Protein AF-A0A2S3GQG1-F1 (afdb_monomer)

Foldseek 3Di:
DDPVLVVVLVVCVVVVLLVVLLVCLQDNDPVSVLVSLVVLLSLLVDPVSLCVCVVDPVSLVSNLVSLLNNLVVCLVPPDLSNLLSSLSNLLSNCVDVSSVVVCLPRPHCCLVPCSCVVSCVVPVPSVVSSVVSVVVSVPPPPPPPDPDDDDDDDDDDDDDDDDDDDDDD

Sequence (169 aa):
MQVDDTEAVKFLLKNEVIPLCLRIMGTGSELSKTVATFIIQKIMLDEVGLQHICATPECFFEAANVLANMVVALAEQPSTRLLKHVIHCYIRLMDDPRAYAGLRTHLPEALRNGTFDNCLRDDPAAKHVLQKLLDKLAGPTGGAPHPCPGPAAGRSHGGPAQAGPSHTP

InterPro domains:
  IPR007216 CCR4-NOT transcription complex subunit 9 [PF04078] (2-137)
  IPR007216 CCR4-NOT transcription complex subunit 9 [PTHR12262] (2-138)
  IPR011989 Armadillo-like helical [G3DSA:1.25.10.10] (1-139)

Mean predicted aligned error: 10.7 Å

Secondary structure (DSSP, 8-state):
--HHHHHHHHHHHHTTHHHHHHHHHHHS-HHHHHHHHHHHHHHHHSHHHHHHHTSSHHHHHHHHHHHHHHHHHHHHS--HHHHHHHHHHHHHHTTSHHHHHHHHHHS-GGGTSSTTTTTTTT-HHHHHHHHHHHHHHH-------------------------------

Organism: NCBI:txid206008

Nearest PDB structures (foldseek):
  4ct7-assembly1_B  TM=9.919E-01  e=2.042E-11  Homo sapiens
  4ct6-assembly1_B  TM=9.854E-01  e=1.852E-11  Homo sapiens
  6hom-assembly1_A  TM=9.855E-01  e=1.134E-10  Homo sapiens
  4cv5-assembly1_B  TM=9.730E-01  e=2.482E-08  Saccharomyces cerevisiae
  6w2r-assembly3_C  TM=4.621E-01  e=6.923E-01  synthetic construct

Radius of gyration: 29.29 Å; Cα contacts (8 Å, |Δi|>4): 130; chains: 1; bounding box: 90×69×72 Å

pLDDT: mean 85.48, std 17.19, range [40.69, 97.88]

Solvent-accessible surface area (backbone atoms only — not comparable to full-atom values): 10127 Å² total; per-residue (Å²): 131,64,71,65,59,53,51,51,39,54,51,40,60,76,67,54,44,59,68,55,28,54,50,31,42,61,73,48,56,73,68,51,20,39,54,27,43,51,51,52,40,57,31,42,74,35,70,69,40,35,50,58,45,57,63,44,71,66,53,32,50,54,54,51,49,35,53,43,53,46,52,56,49,35,73,78,56,76,44,54,72,47,48,46,48,52,51,52,40,52,50,53,44,50,72,40,72,69,48,31,61,52,44,70,78,64,58,57,62,59,83,71,74,58,72,49,51,77,63,32,63,91,36,64,66,53,43,49,52,49,50,54,43,51,48,66,64,72,41,83,71,75,77,71,74,77,83,76,86,78,78,95,84,84,91,79,90,87,80,92,81,84,88,84,89,84,87,84,134

Structure (mmCIF, N/CA/C/O backbone):
data_AF-A0A2S3GQG1-F1
#
_entry.id   AF-A0A2S3GQG1-F1
#
loop_
_atom_site.group_PDB
_atom_site.id
_atom_site.type_symbol
_atom_site.label_atom_id
_atom_site.label_alt_id
_atom_site.label_comp_id
_atom_site.label_asym_id
_atom_site.label_entity_id
_atom_site.label_seq_id
_atom_site.pdbx_PDB_ins_code
_atom_site.Cartn_x
_atom_site.Cartn_y
_atom_site.Cartn_z
_atom_site.occupancy
_atom_site.B_iso_or_equiv
_atom_site.auth_seq_id
_atom_site.auth_comp_id
_atom_site.auth_asym_id
_atom_site.auth_atom_id
_atom_site.pdbx_PDB_model_num
ATOM 1 N N . MET A 1 1 ? -10.729 -10.046 18.575 1.00 44.94 1 MET A N 1
ATOM 2 C CA . MET A 1 1 ? -9.331 -9.918 18.114 1.00 44.94 1 MET A CA 1
ATOM 3 C C . MET A 1 1 ? -8.786 -8.666 18.789 1.00 44.94 1 MET A C 1
ATOM 5 O O . MET A 1 1 ? -9.507 -7.683 18.813 1.00 44.94 1 MET A O 1
ATOM 9 N N . GLN A 1 2 ? -7.667 -8.820 19.500 1.00 51.91 2 GLN A N 1
ATOM 10 C CA . GLN A 1 2 ? -7.067 -7.973 20.554 1.00 51.91 2 GLN A CA 1
ATOM 11 C C . GLN A 1 2 ? -7.472 -6.486 20.599 1.00 51.91 2 GLN A C 1
ATOM 13 O O . GLN A 1 2 ? -7.080 -5.705 19.741 1.00 51.91 2 GLN A O 1
ATOM 18 N N . VAL A 1 3 ? -8.171 -6.086 21.669 1.00 60.56 3 VAL A N 1
ATOM 19 C CA . VAL A 1 3 ? -8.429 -4.668 22.003 1.00 60.56 3 VAL A CA 1
ATOM 20 C C . VAL A 1 3 ? -7.109 -3.893 22.153 1.00 60.56 3 VAL A C 1
ATOM 22 O O . VAL A 1 3 ? -7.039 -2.725 21.779 1.00 60.56 3 VAL A O 1
ATOM 25 N N . ASP A 1 4 ? -6.044 -4.562 22.607 1.00 72.31 4 ASP A N 1
ATOM 26 C CA . ASP A 1 4 ? -4.705 -3.979 22.758 1.00 72.31 4 ASP A CA 1
ATOM 27 C C . ASP A 1 4 ? -4.070 -3.548 21.424 1.00 72.31 4 ASP A C 1
ATOM 29 O O . ASP A 1 4 ? -3.408 -2.511 21.366 1.00 72.31 4 ASP A O 1
ATOM 33 N N . ASP A 1 5 ? -4.312 -4.288 20.334 1.00 82.00 5 ASP A N 1
ATOM 34 C CA . ASP A 1 5 ? -3.764 -3.960 19.010 1.00 82.00 5 ASP A CA 1
ATOM 35 C C . ASP A 1 5 ? -4.400 -2.672 18.467 1.00 82.00 5 ASP A C 1
ATOM 37 O O . ASP A 1 5 ? -3.707 -1.788 17.957 1.00 82.00 5 ASP A O 1
ATOM 41 N N . THR A 1 6 ? -5.717 -2.522 18.631 1.00 88.00 6 THR A N 1
ATOM 42 C CA . THR A 1 6 ? -6.439 -1.319 18.201 1.00 88.00 6 THR A CA 1
ATOM 43 C C . THR A 1 6 ? -6.064 -0.097 19.047 1.00 88.00 6 THR A C 1
ATOM 45 O O . THR A 1 6 ? -5.928 1.003 18.507 1.00 88.00 6 THR A O 1
ATOM 48 N N . GLU A 1 7 ? -5.844 -0.243 20.359 1.00 87.81 7 GLU A N 1
ATOM 49 C CA . GLU A 1 7 ? -5.359 0.866 21.197 1.00 87.81 7 GLU A CA 1
ATOM 50 C C . GLU A 1 7 ? -3.922 1.276 20.842 1.00 87.81 7 GLU A C 1
ATOM 52 O O . GLU A 1 7 ? -3.627 2.474 20.768 1.00 87.81 7 GLU A O 1
ATOM 57 N N . ALA A 1 8 ? -3.049 0.316 20.519 1.00 87.62 8 ALA A N 1
ATOM 58 C CA . ALA A 1 8 ? -1.723 0.611 19.982 1.00 87.62 8 ALA A CA 1
ATOM 59 C C . ALA A 1 8 ? -1.817 1.390 18.660 1.00 87.62 8 ALA A C 1
ATOM 61 O O . ALA A 1 8 ? -1.129 2.397 18.489 1.00 87.62 8 ALA A O 1
ATOM 62 N N . VAL A 1 9 ? -2.716 0.998 17.749 1.00 89.31 9 VAL A N 1
ATOM 63 C CA . VAL A 1 9 ? -2.960 1.744 16.505 1.00 89.31 9 VAL A CA 1
ATOM 64 C C . VAL A 1 9 ? -3.434 3.162 16.804 1.00 89.31 9 VAL A C 1
ATOM 66 O O . VAL A 1 9 ? -2.830 4.111 16.309 1.00 89.31 9 VAL A O 1
ATOM 69 N N . LYS A 1 10 ? -4.435 3.349 17.671 1.00 88.19 10 LYS A N 1
ATOM 70 C CA . LYS A 1 10 ? -4.905 4.689 18.072 1.00 88.19 10 LYS A CA 1
ATOM 71 C C . LYS A 1 10 ? -3.785 5.548 18.657 1.00 88.19 10 LYS A C 1
ATOM 73 O O . LYS A 1 10 ? -3.754 6.753 18.407 1.00 88.19 10 LYS A O 1
ATOM 78 N N . PHE A 1 11 ? -2.863 4.959 19.417 1.00 88.88 11 PHE A N 1
ATOM 79 C CA . PHE A 1 11 ? -1.682 5.663 19.907 1.00 88.88 11 PHE A CA 1
ATOM 80 C C . PHE A 1 11 ? -0.761 6.102 18.758 1.00 88.88 11 PHE A C 1
ATOM 82 O O . PHE A 1 11 ? -0.361 7.264 18.719 1.00 88.88 11 PHE A O 1
ATOM 89 N N . LEU A 1 12 ? -0.464 5.226 17.793 1.00 86.75 12 LEU A N 1
ATOM 90 C CA . LEU A 1 12 ? 0.350 5.577 16.619 1.00 86.75 12 LEU A CA 1
ATOM 91 C C . LEU A 1 12 ? -0.295 6.693 15.781 1.00 86.75 12 LEU A C 1
ATOM 93 O O . LEU A 1 12 ? 0.406 7.592 15.318 1.00 86.75 12 LEU A O 1
ATOM 97 N N . LEU A 1 13 ? -1.625 6.675 15.636 1.00 86.31 13 LEU A N 1
ATOM 98 C CA . LEU A 1 13 ? -2.377 7.728 14.944 1.00 86.31 13 LEU A CA 1
ATOM 99 C C . LEU A 1 13 ? -2.228 9.086 15.640 1.00 86.31 13 LEU A C 1
ATOM 101 O O . LEU A 1 13 ? -1.933 10.084 14.989 1.00 86.31 13 LEU A O 1
ATOM 105 N N . LYS A 1 14 ? -2.385 9.124 16.969 1.00 85.94 14 LYS A N 1
ATOM 106 C CA . LYS A 1 14 ? -2.268 10.359 17.766 1.00 85.94 14 LYS A CA 1
ATOM 107 C C . LYS A 1 14 ? -0.876 10.994 17.710 1.00 85.94 14 LYS A C 1
ATOM 109 O O . LYS A 1 14 ? -0.768 12.198 17.894 1.00 85.94 14 LYS A O 1
ATOM 114 N N . ASN A 1 15 ? 0.167 10.198 17.479 1.00 89.56 15 AS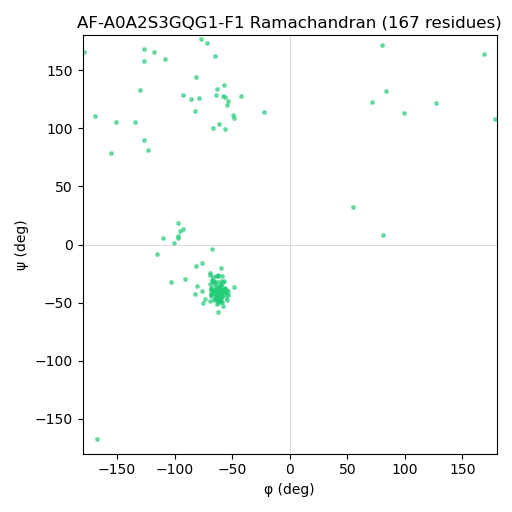N A N 1
ATOM 115 C CA . ASN A 1 15 ? 1.558 10.657 17.443 1.00 89.56 15 ASN A CA 1
ATOM 116 C C . ASN A 1 15 ? 2.073 10.934 16.017 1.00 89.56 15 ASN A C 1
ATOM 118 O O . ASN A 1 15 ? 3.282 10.943 15.804 1.00 89.56 15 ASN A O 1
ATOM 122 N N . GLU A 1 16 ? 1.182 11.108 15.032 1.00 89.94 16 GLU A N 1
ATOM 123 C CA . GLU A 1 16 ? 1.547 11.438 13.642 1.00 89.94 16 GLU A CA 1
ATOM 124 C C . GLU A 1 16 ? 2.550 10.448 13.010 1.00 89.94 16 GLU A C 1
ATOM 126 O O . GLU A 1 16 ? 3.364 10.793 12.148 1.00 89.94 16 GLU A O 1
ATOM 131 N N . VAL A 1 17 ? 2.481 9.170 13.406 1.00 92.62 17 VAL A N 1
ATOM 132 C CA . VAL A 1 17 ? 3.404 8.133 12.915 1.00 92.62 17 VAL A CA 1
ATOM 133 C C . VAL A 1 17 ? 3.183 7.844 11.428 1.00 92.62 17 VAL A C 1
ATOM 135 O O . VAL A 1 17 ? 4.142 7.529 10.721 1.00 92.62 17 VAL A O 1
ATOM 138 N N . ILE A 1 18 ? 1.945 7.974 10.932 1.00 92.88 18 ILE A N 1
ATOM 139 C CA . ILE A 1 18 ? 1.616 7.723 9.521 1.00 92.88 18 ILE A CA 1
ATOM 140 C C . ILE A 1 18 ? 2.361 8.692 8.589 1.00 92.88 18 ILE A C 1
ATOM 142 O O . ILE A 1 18 ? 3.126 8.191 7.762 1.00 92.88 18 ILE A O 1
ATOM 146 N N . PRO A 1 19 ? 2.222 10.032 8.712 1.00 93.38 19 PRO A N 1
ATOM 147 C CA . PRO A 1 19 ? 2.967 10.971 7.869 1.00 93.38 19 PRO A CA 1
ATOM 148 C C . PRO A 1 19 ? 4.483 10.740 7.893 1.00 93.38 19 PRO A C 1
ATOM 150 O O . PRO A 1 19 ? 5.149 10.791 6.856 1.00 93.38 19 PRO A O 1
ATOM 153 N N . LEU A 1 20 ? 5.043 10.429 9.069 1.00 95.44 20 LEU A N 1
ATOM 154 C CA . LEU A 1 20 ? 6.467 10.127 9.206 1.00 95.44 20 LEU A CA 1
ATOM 155 C C . LEU A 1 20 ? 6.856 8.862 8.428 1.00 95.44 20 LEU A C 1
ATOM 157 O O . LEU A 1 20 ? 7.843 8.866 7.689 1.00 95.44 20 LEU A O 1
ATOM 161 N N . CYS A 1 21 ? 6.082 7.786 8.567 1.00 96.88 21 CYS A N 1
ATOM 162 C CA . CYS A 1 21 ? 6.358 6.531 7.877 1.00 96.88 21 CYS A CA 1
ATOM 163 C C . CYS A 1 21 ? 6.184 6.665 6.363 1.00 96.88 21 CYS A C 1
ATOM 165 O O . CYS A 1 21 ? 7.045 6.188 5.630 1.00 96.88 21 CYS A O 1
ATOM 167 N N . LEU A 1 22 ? 5.145 7.359 5.883 1.00 96.00 22 LEU A N 1
ATOM 168 C CA . LEU A 1 22 ? 4.947 7.618 4.451 1.00 96.00 22 LEU A CA 1
ATOM 169 C C . LEU A 1 22 ? 6.120 8.406 3.851 1.00 96.00 22 LEU A C 1
ATOM 171 O O . LEU A 1 22 ? 6.615 8.062 2.776 1.00 96.00 22 LEU A O 1
ATOM 175 N N . ARG A 1 23 ? 6.658 9.391 4.582 1.00 96.81 23 ARG A N 1
ATOM 176 C CA . ARG A 1 23 ? 7.877 10.103 4.173 1.00 96.81 23 ARG A CA 1
ATOM 177 C C . ARG A 1 23 ? 9.083 9.165 4.064 1.00 96.81 23 ARG A C 1
ATOM 179 O O . ARG A 1 23 ? 9.772 9.179 3.046 1.00 96.81 23 ARG A O 1
ATOM 186 N N . ILE A 1 24 ? 9.324 8.332 5.081 1.00 97.25 24 ILE A N 1
ATOM 187 C CA . ILE A 1 24 ? 10.440 7.367 5.090 1.00 97.25 24 ILE A CA 1
ATOM 188 C C . ILE A 1 24 ? 10.284 6.334 3.966 1.00 97.25 24 ILE A C 1
ATOM 190 O O . ILE A 1 24 ? 11.268 5.982 3.318 1.00 97.25 24 ILE A O 1
ATOM 194 N N . MET A 1 25 ? 9.063 5.876 3.695 1.00 97.62 25 MET A N 1
ATOM 195 C CA . MET A 1 25 ? 8.753 4.965 2.590 1.00 97.62 25 MET A CA 1
ATOM 196 C C . MET A 1 25 ? 9.123 5.554 1.222 1.00 97.62 25 MET A C 1
ATOM 198 O O . MET A 1 25 ? 9.568 4.815 0.346 1.00 97.62 25 MET A O 1
ATOM 202 N N . GLY A 1 26 ? 9.004 6.873 1.045 1.00 94.25 26 GLY A N 1
ATOM 203 C CA . GLY A 1 26 ? 9.419 7.560 -0.179 1.00 94.25 26 GLY A CA 1
ATOM 204 C C . GLY A 1 26 ? 10.939 7.721 -0.303 1.00 94.25 26 GLY A C 1
ATOM 205 O O . GLY A 1 26 ? 11.523 7.355 -1.325 1.00 94.25 26 GLY A O 1
ATOM 206 N N . THR A 1 27 ? 11.602 8.231 0.740 1.00 94.56 27 THR A N 1
ATOM 207 C CA . THR A 1 27 ? 12.981 8.757 0.632 1.00 94.56 27 THR A CA 1
ATOM 208 C C . THR A 1 27 ? 14.044 7.997 1.425 1.00 94.56 27 THR A C 1
ATOM 210 O O . THR A 1 27 ? 15.231 8.269 1.267 1.00 94.56 27 THR A O 1
ATOM 213 N N . GLY A 1 28 ? 13.654 7.046 2.275 1.00 94.75 28 GLY A N 1
ATOM 214 C CA . GLY A 1 28 ? 14.573 6.309 3.141 1.00 94.75 28 GLY A CA 1
ATOM 215 C C . GLY A 1 28 ? 15.465 5.297 2.413 1.00 94.75 28 GLY A C 1
ATOM 216 O O . GLY A 1 28 ? 15.289 4.999 1.230 1.00 94.75 28 GLY A O 1
ATOM 217 N N . SER A 1 29 ? 16.405 4.707 3.155 1.00 94.31 29 SER A N 1
ATOM 218 C CA . SER A 1 29 ? 17.139 3.517 2.706 1.00 94.31 29 SER A CA 1
ATOM 219 C C . SER A 1 29 ? 16.199 2.315 2.566 1.00 94.31 29 SER A C 1
ATOM 221 O O . SER A 1 29 ? 15.118 2.301 3.155 1.00 94.31 29 SER A O 1
ATOM 223 N N . GLU A 1 30 ? 16.605 1.275 1.836 1.00 91.25 30 GLU A N 1
ATOM 224 C CA . GLU A 1 30 ? 15.783 0.066 1.659 1.00 91.25 30 GLU A CA 1
ATOM 225 C C . GLU A 1 30 ? 15.327 -0.542 2.997 1.00 91.25 30 GLU A C 1
ATOM 227 O O . GLU A 1 30 ? 14.152 -0.883 3.168 1.00 91.25 30 GLU A O 1
ATOM 232 N N . LEU A 1 31 ? 16.232 -0.624 3.978 1.00 93.62 31 LEU A N 1
ATOM 233 C CA . LEU A 1 31 ? 15.907 -1.152 5.301 1.00 93.62 31 LEU A CA 1
ATOM 234 C C . LEU A 1 31 ? 14.872 -0.271 6.013 1.00 93.62 31 LEU A C 1
ATOM 236 O O . LEU A 1 31 ? 13.869 -0.784 6.511 1.00 93.62 31 LEU A O 1
ATOM 240 N N . SER A 1 32 ? 15.067 1.051 6.010 1.00 96.75 32 SER A N 1
ATOM 241 C CA . SER A 1 32 ? 14.127 1.992 6.626 1.00 96.75 32 SER A CA 1
ATOM 242 C C . SER A 1 32 ? 12.766 1.975 5.932 1.00 96.75 32 SER A C 1
ATOM 244 O O . SER A 1 32 ? 11.740 1.979 6.608 1.00 96.75 32 SER A O 1
ATOM 246 N N . LYS A 1 33 ? 12.739 1.881 4.597 1.00 97.00 33 LYS A N 1
ATOM 247 C CA . LYS A 1 33 ? 11.511 1.708 3.809 1.00 97.00 33 LYS A CA 1
ATOM 248 C C . LYS A 1 33 ? 10.791 0.426 4.196 1.00 97.00 33 LYS A C 1
ATOM 250 O O . LYS A 1 33 ? 9.582 0.454 4.392 1.00 97.00 33 LYS A O 1
ATOM 255 N N . THR A 1 34 ? 11.517 -0.676 4.363 1.00 95.38 34 THR A N 1
ATOM 256 C CA . THR A 1 34 ? 10.937 -1.963 4.770 1.00 95.38 34 THR A CA 1
ATOM 257 C C . THR A 1 34 ? 10.276 -1.861 6.142 1.00 95.38 34 THR A C 1
ATOM 259 O O . THR A 1 34 ? 9.118 -2.247 6.292 1.00 95.38 34 THR A O 1
ATOM 262 N N . VAL A 1 35 ? 10.965 -1.275 7.126 1.00 96.25 35 VAL A N 1
ATOM 263 C CA . VAL A 1 35 ? 10.421 -1.091 8.481 1.00 96.25 35 VAL A CA 1
ATOM 264 C C . VAL A 1 35 ? 9.220 -0.139 8.475 1.00 96.25 35 VAL A C 1
ATOM 266 O O . VAL A 1 35 ? 8.182 -0.467 9.045 1.00 96.25 35 VAL A O 1
ATOM 269 N N . ALA A 1 36 ? 9.311 1.000 7.785 1.00 97.19 36 ALA A N 1
ATOM 270 C CA . ALA A 1 36 ? 8.212 1.960 7.690 1.00 97.19 36 ALA A CA 1
ATOM 271 C C . ALA A 1 36 ? 6.984 1.370 6.975 1.00 97.19 36 ALA A C 1
ATOM 273 O O . ALA A 1 36 ? 5.858 1.530 7.443 1.00 97.19 36 ALA A O 1
ATOM 274 N N . THR A 1 37 ? 7.194 0.608 5.896 1.00 96.69 37 THR A N 1
ATOM 275 C CA . THR A 1 37 ? 6.110 -0.086 5.182 1.00 96.69 37 THR A CA 1
ATOM 276 C C . THR A 1 37 ? 5.460 -1.136 6.073 1.00 96.69 37 THR A C 1
ATOM 278 O O 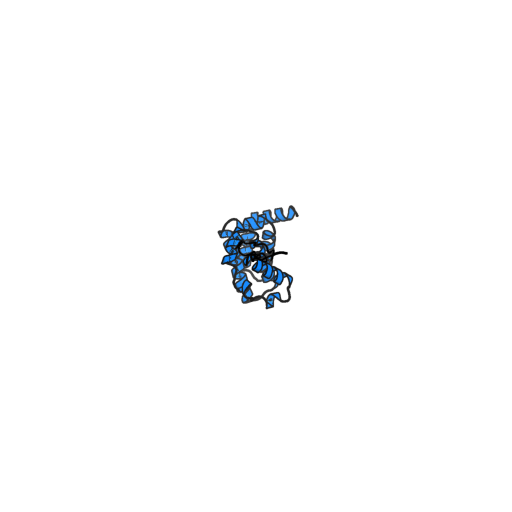. THR A 1 37 ? 4.241 -1.259 6.075 1.00 96.69 37 THR A O 1
ATOM 281 N N . PHE A 1 38 ? 6.244 -1.865 6.871 1.00 94.50 38 PHE A N 1
ATOM 282 C CA . PHE A 1 38 ? 5.705 -2.826 7.829 1.00 94.50 38 PHE A CA 1
ATOM 283 C C . PHE A 1 38 ? 4.834 -2.153 8.900 1.00 94.50 38 PHE A C 1
ATOM 285 O O . PHE A 1 38 ? 3.764 -2.670 9.221 1.00 94.50 38 PHE A O 1
ATOM 292 N N . ILE A 1 39 ? 5.243 -0.988 9.413 1.00 95.38 39 ILE A N 1
ATOM 293 C CA . ILE A 1 39 ? 4.443 -0.205 10.370 1.00 95.38 39 ILE A CA 1
ATOM 294 C C . ILE A 1 39 ? 3.125 0.246 9.727 1.00 95.38 39 ILE A C 1
ATOM 296 O O . ILE A 1 39 ? 2.061 0.007 10.295 1.00 95.38 39 ILE A O 1
ATOM 300 N N . ILE A 1 40 ? 3.169 0.828 8.523 1.00 96.44 40 ILE A N 1
ATOM 301 C CA . ILE A 1 40 ? 1.960 1.242 7.792 1.00 96.44 40 ILE A CA 1
ATOM 302 C C . ILE A 1 40 ? 1.055 0.046 7.492 1.00 96.44 40 ILE A C 1
ATOM 304 O O . ILE A 1 40 ? -0.154 0.122 7.696 1.00 96.44 40 ILE A O 1
ATOM 308 N N . GLN A 1 41 ? 1.624 -1.087 7.083 1.00 94.19 41 GLN A N 1
ATOM 309 C CA . GLN A 1 41 ? 0.874 -2.320 6.882 1.00 94.19 41 GLN A CA 1
ATOM 310 C C . GLN A 1 41 ? 0.169 -2.754 8.174 1.00 94.19 41 GLN A C 1
ATOM 312 O O . GLN A 1 41 ? -1.005 -3.111 8.129 1.00 94.19 41 GLN A O 1
ATOM 317 N N . LYS A 1 42 ? 0.851 -2.707 9.326 1.00 92.62 42 LYS A N 1
ATOM 318 C CA . LYS A 1 42 ? 0.264 -3.048 10.630 1.00 92.62 42 LYS A CA 1
ATOM 319 C C . LYS A 1 42 ? -0.869 -2.108 11.027 1.00 92.62 42 LYS A C 1
ATOM 321 O O . LYS A 1 42 ? -1.90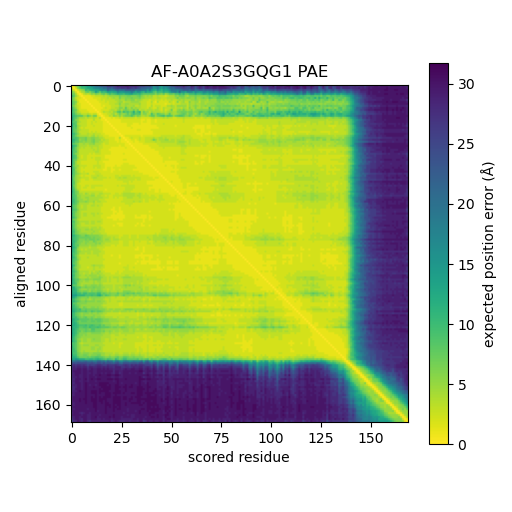0 -2.597 11.471 1.00 92.62 42 LYS A O 1
ATOM 326 N N . ILE A 1 43 ? -0.711 -0.807 10.800 1.00 94.62 43 ILE A N 1
ATOM 327 C CA . ILE A 1 43 ? -1.775 0.181 11.013 1.00 94.62 43 ILE A CA 1
ATOM 328 C C . ILE A 1 43 ? -2.975 -0.131 10.118 1.00 94.62 43 ILE A C 1
ATOM 330 O O . ILE A 1 43 ? -4.098 -0.190 10.602 1.00 94.62 43 ILE A O 1
ATOM 334 N N . MET A 1 44 ? -2.750 -0.379 8.826 1.00 94.88 44 MET A N 1
ATOM 335 C CA . MET A 1 44 ? -3.837 -0.677 7.897 1.00 94.88 44 MET A CA 1
ATOM 336 C C . MET A 1 44 ? -4.531 -2.002 8.200 1.00 94.88 44 MET A C 1
ATOM 338 O O . MET A 1 44 ? -5.701 -2.129 7.870 1.00 94.88 44 MET A O 1
ATOM 342 N N . LEU A 1 45 ? -3.866 -2.998 8.796 1.00 93.62 45 LEU A N 1
ATOM 343 C CA . LEU A 1 45 ? -4.518 -4.256 9.192 1.00 93.62 45 LEU A CA 1
ATOM 344 C C . LEU A 1 45 ? -5.627 -4.045 10.234 1.00 93.62 45 LEU A C 1
ATOM 346 O O . LEU A 1 45 ? -6.574 -4.826 10.254 1.00 93.62 45 LEU A O 1
ATOM 350 N N . ASP A 1 46 ? -5.543 -2.984 11.034 1.00 94.69 46 ASP A N 1
ATOM 351 C CA . ASP A 1 46 ? -6.629 -2.533 11.898 1.00 94.69 46 ASP A CA 1
ATOM 352 C C . ASP A 1 46 ? -7.647 -1.691 11.107 1.00 94.69 46 ASP A C 1
ATOM 354 O O . ASP A 1 46 ? -7.306 -0.949 10.181 1.00 94.69 46 ASP A O 1
ATOM 358 N N . GLU A 1 47 ? -8.929 -1.822 11.441 1.00 93.19 47 GLU A N 1
ATOM 359 C CA . GLU A 1 47 ? -9.997 -1.121 10.727 1.00 93.19 47 GLU A CA 1
ATOM 360 C C . GLU A 1 47 ? -9.956 0.394 10.958 1.00 93.19 47 GLU A C 1
ATOM 362 O O . GLU A 1 47 ? -10.125 1.156 10.006 1.00 93.19 47 GLU A O 1
ATOM 367 N N . VAL A 1 48 ? -9.644 0.840 12.179 1.00 94.19 48 VAL A N 1
ATOM 368 C CA . VAL A 1 48 ? -9.522 2.267 12.512 1.00 94.19 48 VAL A CA 1
ATOM 369 C C . VAL A 1 48 ? -8.345 2.880 11.759 1.00 94.19 48 VAL A C 1
ATOM 371 O O . VAL A 1 48 ? -8.455 3.979 11.215 1.00 94.19 48 VAL A O 1
ATOM 374 N N . GLY A 1 49 ? -7.224 2.159 11.681 1.00 94.88 49 GLY A N 1
ATOM 375 C CA . GLY A 1 49 ? -6.046 2.604 10.940 1.00 94.88 49 GLY A CA 1
ATOM 376 C C . GLY A 1 49 ? -6.297 2.725 9.435 1.00 94.88 49 GLY A C 1
ATOM 377 O O . GLY A 1 49 ? -5.937 3.740 8.833 1.00 94.88 49 GLY A O 1
ATOM 378 N N . LEU A 1 50 ? -6.966 1.739 8.823 1.00 95.81 50 LEU A N 1
ATOM 379 C CA . LEU A 1 50 ? -7.342 1.814 7.407 1.0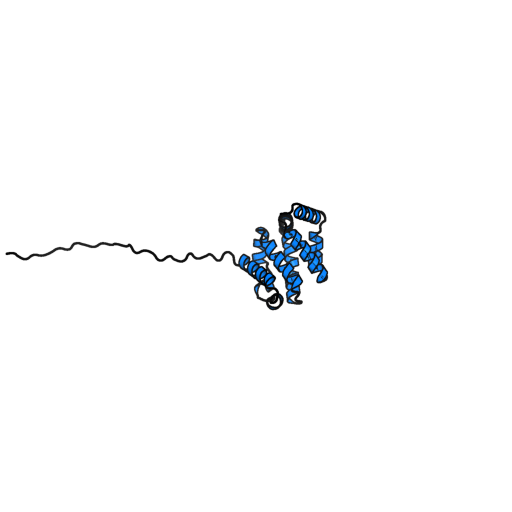0 95.81 50 LEU A CA 1
ATOM 380 C C . LEU A 1 50 ? -8.304 2.978 7.133 1.00 95.81 50 LEU A C 1
ATOM 382 O O . LEU A 1 50 ? -8.085 3.741 6.190 1.00 95.81 50 LEU A O 1
ATOM 386 N N . GLN A 1 51 ? -9.341 3.132 7.962 1.00 95.25 51 GLN A N 1
ATOM 387 C CA . GLN A 1 51 ? -10.306 4.225 7.834 1.00 95.25 51 GLN A CA 1
ATOM 388 C C . GLN A 1 51 ? -9.641 5.595 7.976 1.00 95.25 51 GLN A C 1
ATOM 390 O O . GLN A 1 51 ? -10.045 6.523 7.282 1.00 95.25 51 GLN A O 1
ATOM 395 N N . HIS A 1 52 ? -8.618 5.714 8.828 1.00 94.56 52 HIS A N 1
ATOM 396 C CA . HIS A 1 52 ? -7.843 6.941 8.984 1.00 94.56 52 HIS A CA 1
ATOM 397 C C . HIS A 1 52 ? -7.042 7.281 7.719 1.00 94.56 52 HIS A C 1
ATOM 399 O O . HIS A 1 52 ? -7.114 8.406 7.236 1.00 94.56 52 HIS A O 1
ATOM 405 N N . ILE A 1 53 ? -6.325 6.313 7.136 1.00 95.50 53 ILE A N 1
ATOM 406 C CA . ILE A 1 53 ? -5.557 6.528 5.893 1.00 95.50 53 ILE A CA 1
ATOM 407 C C . ILE A 1 53 ? -6.482 6.877 4.721 1.00 95.50 53 ILE A C 1
ATOM 409 O O . ILE A 1 53 ? -6.149 7.726 3.898 1.00 95.50 53 ILE A O 1
ATOM 413 N N . CYS A 1 54 ? -7.660 6.257 4.666 1.00 95.75 54 CYS A N 1
ATOM 414 C CA . CYS A 1 54 ? -8.652 6.499 3.619 1.00 95.75 54 CYS A CA 1
ATOM 415 C C . CYS A 1 54 ? -9.675 7.584 4.001 1.00 95.75 54 CYS A C 1
ATOM 417 O O . CYS A 1 54 ? -10.720 7.683 3.358 1.00 95.75 54 CYS A O 1
ATOM 419 N N . ALA A 1 55 ? -9.426 8.369 5.058 1.00 93.94 55 ALA A N 1
ATOM 420 C CA . ALA A 1 55 ? -10.411 9.302 5.605 1.00 93.94 55 ALA A CA 1
ATOM 421 C C . ALA A 1 55 ? -10.795 10.387 4.594 1.00 93.94 55 ALA A C 1
ATOM 423 O O . ALA A 1 55 ? -11.984 10.660 4.414 1.00 93.94 55 ALA A O 1
ATOM 424 N N . THR A 1 56 ? -9.796 10.953 3.912 1.00 94.44 56 THR A N 1
ATOM 425 C CA . THR A 1 56 ? -9.973 11.942 2.846 1.00 94.44 56 THR A CA 1
ATOM 426 C C . THR A 1 56 ? -9.249 11.504 1.569 1.00 94.44 56 THR A C 1
ATOM 428 O O . THR A 1 56 ? -8.313 10.696 1.634 1.00 94.44 56 THR A O 1
ATOM 431 N N . PRO A 1 57 ? -9.656 12.021 0.392 1.00 92.88 57 PRO A N 1
ATOM 432 C CA . PRO A 1 57 ? -8.953 11.754 -0.858 1.00 92.88 57 PRO A CA 1
ATOM 433 C C . PRO A 1 57 ? -7.471 12.129 -0.794 1.00 92.88 57 PRO A C 1
ATOM 435 O O . PRO A 1 57 ? -6.640 11.384 -1.301 1.00 92.88 57 PRO A O 1
ATOM 438 N N . GLU A 1 58 ? -7.123 13.242 -0.148 1.00 93.75 58 GLU A N 1
ATOM 439 C CA . GLU A 1 58 ? -5.749 13.742 -0.055 1.00 93.75 58 GLU A CA 1
ATOM 440 C C . GLU A 1 58 ? -4.841 12.748 0.678 1.00 93.75 58 GLU A C 1
ATOM 442 O O . GLU A 1 58 ? -3.794 12.378 0.148 1.00 93.75 58 GLU A O 1
ATOM 447 N N . CYS A 1 59 ? -5.272 12.248 1.843 1.00 92.81 59 CYS A N 1
ATOM 448 C CA . CYS A 1 59 ? -4.525 11.243 2.605 1.00 92.81 59 CYS A CA 1
ATOM 449 C C . CYS A 1 59 ? -4.368 9.932 1.821 1.00 92.81 59 CYS A C 1
ATOM 451 O O . CYS A 1 59 ? -3.288 9.335 1.800 1.00 92.81 59 CYS A O 1
ATOM 453 N N . PHE A 1 60 ? -5.429 9.501 1.132 1.00 94.50 60 PHE A N 1
ATOM 454 C CA . PHE A 1 60 ? -5.376 8.314 0.283 1.00 94.50 60 PHE A CA 1
ATOM 455 C C . PHE A 1 60 ? -4.377 8.489 -0.868 1.00 94.50 60 PHE A C 1
ATOM 457 O O . PHE A 1 60 ? -3.535 7.617 -1.086 1.00 94.50 60 PHE A O 1
ATOM 464 N N . PHE A 1 61 ? -4.448 9.604 -1.600 1.00 94.31 61 PHE A N 1
ATOM 465 C CA . PHE A 1 61 ? -3.561 9.859 -2.732 1.00 94.31 61 PHE A CA 1
ATOM 466 C C . PHE A 1 61 ? -2.108 10.030 -2.295 1.00 94.31 61 PHE A C 1
ATOM 468 O O . PHE A 1 61 ? -1.217 9.581 -3.012 1.00 94.31 61 PHE A O 1
ATOM 475 N N . GLU A 1 62 ? -1.848 10.599 -1.117 1.00 95.19 62 GLU A N 1
ATOM 476 C CA . GLU A 1 62 ? -0.504 10.639 -0.539 1.00 95.19 62 GLU A CA 1
ATOM 477 C C . GLU A 1 62 ? 0.061 9.221 -0.366 1.00 95.19 62 GLU A C 1
ATOM 479 O O . GLU A 1 62 ? 1.124 8.902 -0.907 1.00 95.19 62 GLU A O 1
ATOM 484 N N . ALA A 1 63 ? -0.682 8.334 0.304 1.00 96.12 63 ALA A N 1
ATOM 485 C CA . ALA A 1 63 ? -0.262 6.950 0.507 1.00 96.12 63 ALA A CA 1
ATOM 486 C C . ALA A 1 63 ? -0.123 6.179 -0.820 1.00 96.12 63 ALA A C 1
ATOM 488 O O . ALA A 1 63 ? 0.871 5.480 -1.037 1.00 96.12 63 ALA A O 1
ATOM 489 N N . ALA A 1 64 ? -1.088 6.326 -1.732 1.00 96.06 64 ALA A N 1
ATOM 490 C CA . ALA A 1 64 ? -1.089 5.652 -3.028 1.00 96.06 64 ALA A CA 1
ATOM 491 C C . ALA A 1 64 ? 0.088 6.090 -3.915 1.00 96.06 64 ALA A C 1
ATOM 493 O O . ALA A 1 64 ? 0.724 5.239 -4.540 1.00 96.06 64 ALA A O 1
ATOM 494 N N . ASN A 1 65 ? 0.419 7.385 -3.930 1.00 96.56 65 ASN A N 1
ATOM 495 C CA . ASN A 1 65 ? 1.548 7.921 -4.691 1.00 96.56 65 ASN A CA 1
ATOM 496 C C . ASN A 1 65 ? 2.889 7.428 -4.144 1.00 96.56 65 ASN A C 1
ATOM 498 O O . ASN A 1 65 ? 3.767 7.050 -4.920 1.00 96.56 65 ASN A O 1
ATOM 502 N N . VAL A 1 66 ? 3.050 7.379 -2.817 1.00 97.81 66 VAL A N 1
ATOM 503 C CA . VAL A 1 66 ? 4.260 6.817 -2.196 1.00 97.81 66 VAL A CA 1
ATOM 504 C C . VAL A 1 66 ? 4.433 5.353 -2.597 1.00 97.81 66 VAL A C 1
ATOM 506 O O . VAL A 1 66 ? 5.506 4.975 -3.067 1.00 97.81 66 VAL A O 1
ATOM 509 N N . LEU A 1 67 ? 3.378 4.539 -2.488 1.00 97.81 67 LEU A N 1
ATOM 510 C CA . LEU A 1 67 ? 3.423 3.136 -2.907 1.00 97.81 67 LEU A CA 1
ATOM 511 C C . LEU A 1 67 ? 3.729 2.995 -4.406 1.00 97.81 67 LEU A C 1
ATOM 513 O O . LEU A 1 67 ? 4.529 2.140 -4.781 1.00 97.81 67 LEU A O 1
ATOM 517 N N . ALA A 1 68 ? 3.159 3.851 -5.258 1.00 97.50 68 ALA A N 1
ATOM 518 C CA . ALA A 1 68 ? 3.405 3.813 -6.697 1.00 97.50 68 ALA A CA 1
ATOM 519 C C . ALA A 1 68 ? 4.877 4.097 -7.026 1.00 97.50 68 ALA A C 1
ATOM 521 O O . ALA A 1 68 ? 5.496 3.347 -7.780 1.00 97.50 68 ALA A O 1
ATOM 522 N N . ASN A 1 69 ? 5.467 5.113 -6.394 1.00 96.94 69 ASN A N 1
ATOM 523 C CA . ASN A 1 69 ? 6.889 5.425 -6.541 1.00 96.94 69 ASN A CA 1
ATOM 524 C C . ASN A 1 69 ? 7.782 4.276 -6.060 1.00 96.94 69 ASN A C 1
ATOM 526 O O . ASN A 1 69 ? 8.804 3.980 -6.677 1.00 96.94 69 ASN A O 1
ATOM 530 N N . MET A 1 70 ? 7.392 3.592 -4.981 1.00 97.69 70 MET A N 1
ATOM 531 C CA . MET A 1 70 ? 8.107 2.401 -4.525 1.00 97.69 70 MET A CA 1
ATOM 532 C C . MET A 1 70 ? 8.039 1.269 -5.548 1.00 97.69 70 MET A C 1
ATOM 534 O O . MET A 1 70 ? 9.047 0.609 -5.770 1.00 97.69 70 MET A O 1
ATOM 538 N N . VAL A 1 71 ? 6.887 1.047 -6.188 1.00 97.88 71 VAL A N 1
ATOM 539 C CA . VAL A 1 71 ? 6.757 0.045 -7.256 1.00 97.88 71 VAL A CA 1
ATOM 540 C C . VAL A 1 71 ? 7.673 0.372 -8.434 1.00 97.88 71 VAL A C 1
ATOM 542 O O . VAL A 1 71 ? 8.352 -0.524 -8.927 1.00 97.88 71 VAL A O 1
ATOM 545 N N . VAL A 1 72 ? 7.730 1.638 -8.860 1.00 96.62 72 VAL A N 1
ATOM 546 C CA . VAL A 1 72 ? 8.644 2.076 -9.929 1.00 96.62 72 VAL A CA 1
ATOM 547 C C . VAL A 1 72 ? 10.096 1.787 -9.541 1.00 96.62 72 VAL A C 1
ATOM 549 O O . VAL A 1 72 ? 10.809 1.127 -10.290 1.00 96.62 72 VAL A O 1
ATOM 552 N N . ALA A 1 73 ? 10.511 2.175 -8.333 1.00 95.81 73 ALA A N 1
ATOM 553 C CA . ALA A 1 73 ? 11.865 1.911 -7.849 1.00 95.81 73 ALA A CA 1
ATOM 554 C C . ALA A 1 73 ? 12.181 0.406 -7.749 1.00 95.81 73 ALA A C 1
ATOM 556 O O . ALA A 1 73 ? 13.294 -0.012 -8.051 1.00 95.81 73 ALA A O 1
ATOM 557 N N . LEU A 1 74 ? 11.205 -0.419 -7.358 1.00 96.56 74 LEU A N 1
ATOM 558 C CA . LEU A 1 74 ? 11.356 -1.875 -7.278 1.00 96.56 74 LEU A CA 1
ATOM 559 C C . LEU A 1 74 ? 11.486 -2.540 -8.651 1.00 96.56 74 LEU A C 1
ATOM 561 O O . LEU A 1 74 ? 12.062 -3.622 -8.738 1.00 96.56 74 LEU A O 1
ATOM 565 N N . ALA A 1 75 ? 10.940 -1.936 -9.709 1.00 95.81 75 ALA A N 1
ATOM 566 C CA . ALA A 1 75 ? 11.120 -2.433 -11.070 1.00 95.81 75 ALA A CA 1
A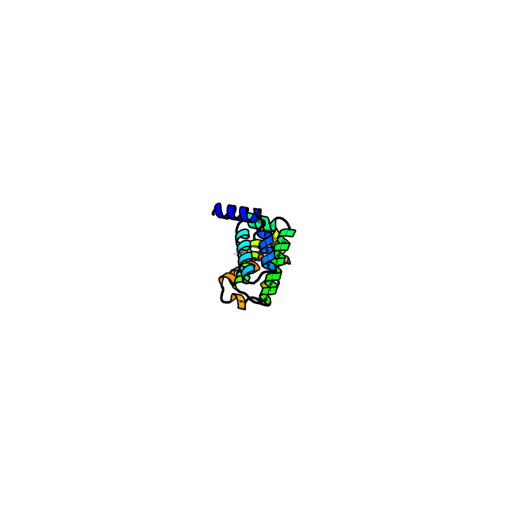TOM 567 C C . ALA A 1 75 ? 12.569 -2.238 -11.552 1.00 95.81 75 ALA A C 1
ATOM 569 O O . ALA A 1 75 ? 13.094 -3.081 -12.275 1.00 95.81 75 ALA A O 1
ATOM 570 N N . GLU A 1 76 ? 13.225 -1.159 -11.116 1.00 94.69 76 GLU A N 1
ATOM 571 C CA . GLU A 1 76 ? 14.630 -0.870 -11.429 1.00 94.69 76 GLU A CA 1
ATOM 572 C C . GLU A 1 76 ? 15.602 -1.628 -10.515 1.00 94.69 76 GLU A C 1
ATOM 574 O O . GLU A 1 76 ? 16.605 -2.172 -10.976 1.00 94.69 76 GLU A O 1
ATOM 579 N N . GLN A 1 77 ? 15.306 -1.676 -9.213 1.00 94.56 77 GLN A N 1
ATOM 580 C CA . GLN A 1 77 ? 16.109 -2.349 -8.191 1.00 94.56 77 GLN A CA 1
ATOM 581 C C . GLN A 1 77 ? 15.229 -3.320 -7.389 1.00 94.56 77 GLN A C 1
ATOM 583 O O . GLN A 1 77 ? 14.629 -2.939 -6.378 1.00 94.56 77 GLN A O 1
ATOM 588 N N . PRO A 1 78 ? 15.129 -4.588 -7.831 1.00 93.44 78 PRO A N 1
ATOM 589 C CA . PRO A 1 78 ? 14.238 -5.562 -7.214 1.00 93.44 78 PRO A CA 1
ATOM 590 C C . PRO A 1 78 ? 14.608 -5.894 -5.765 1.00 93.44 78 PRO A C 1
ATOM 592 O O . PRO A 1 78 ? 15.723 -6.319 -5.472 1.00 93.44 78 PRO A O 1
ATOM 595 N N . SER A 1 79 ? 13.622 -5.806 -4.869 1.00 95.06 79 SER A N 1
ATOM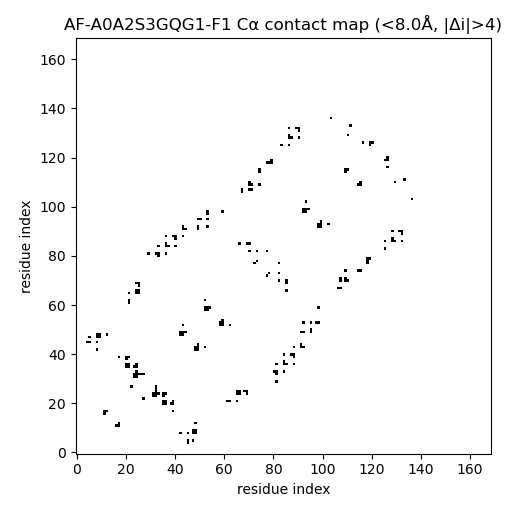 596 C CA . SER A 1 79 ? 13.709 -6.300 -3.489 1.00 95.06 79 SER A CA 1
ATOM 597 C C . SER A 1 79 ? 12.441 -7.073 -3.133 1.00 95.06 79 SER A C 1
ATOM 599 O O . SER A 1 79 ? 11.382 -6.488 -2.894 1.00 95.06 79 SER A O 1
ATOM 601 N N . THR A 1 80 ? 12.537 -8.407 -3.072 1.00 93.62 80 THR A N 1
ATOM 602 C CA . THR A 1 80 ? 11.391 -9.295 -2.787 1.00 93.62 80 THR A CA 1
ATOM 603 C C . THR A 1 80 ? 10.745 -8.977 -1.441 1.00 93.62 80 THR A C 1
ATOM 605 O O . THR A 1 80 ? 9.521 -8.983 -1.312 1.00 93.62 80 THR A O 1
ATOM 608 N N . ARG A 1 81 ? 11.565 -8.656 -0.430 1.00 93.25 81 ARG A N 1
ATOM 609 C CA . ARG A 1 81 ? 11.085 -8.340 0.922 1.00 93.25 81 ARG A CA 1
ATOM 610 C C . ARG A 1 81 ? 10.209 -7.094 0.906 1.00 93.25 81 ARG A C 1
ATOM 612 O O . ARG A 1 81 ? 9.085 -7.139 1.400 1.00 93.25 81 ARG A O 1
ATOM 619 N N . LEU A 1 82 ? 10.700 -6.012 0.306 1.00 95.69 82 LEU A N 1
ATOM 620 C CA . LEU A 1 82 ? 9.962 -4.757 0.235 1.00 95.69 82 LEU A CA 1
ATOM 621 C C . LEU A 1 82 ? 8.728 -4.881 -0.666 1.00 95.69 82 LEU A C 1
ATOM 623 O O . LEU A 1 82 ? 7.639 -4.470 -0.267 1.00 95.69 82 LEU A O 1
ATOM 627 N N . LEU A 1 83 ? 8.872 -5.520 -1.831 1.00 96.56 83 LEU A N 1
ATOM 628 C CA . LEU A 1 83 ? 7.777 -5.754 -2.771 1.00 96.56 83 LEU A CA 1
ATOM 629 C C . LEU A 1 83 ? 6.604 -6.488 -2.113 1.00 96.56 83 LEU A C 1
ATOM 631 O O . LEU A 1 83 ? 5.455 -6.071 -2.253 1.00 96.56 83 LEU A O 1
ATOM 635 N N . LYS A 1 84 ? 6.879 -7.540 -1.336 1.00 95.19 84 LYS A N 1
ATOM 636 C CA . LYS A 1 84 ? 5.850 -8.261 -0.581 1.00 95.19 84 LYS A CA 1
ATOM 637 C C . LYS A 1 84 ? 5.067 -7.340 0.357 1.00 95.19 84 LYS A C 1
ATOM 639 O O . LYS A 1 84 ? 3.851 -7.487 0.470 1.00 95.19 84 LYS A O 1
ATOM 644 N N . HIS A 1 85 ? 5.728 -6.417 1.054 1.00 95.50 85 HIS A N 1
ATOM 645 C CA . HIS A 1 85 ? 5.032 -5.465 1.924 1.00 95.50 85 HIS A CA 1
ATOM 646 C C . HIS A 1 85 ? 4.187 -4.475 1.110 1.00 95.50 85 HIS A C 1
ATOM 648 O O . HIS A 1 85 ? 3.027 -4.255 1.447 1.00 95.50 85 HIS A O 1
ATOM 654 N N . VAL A 1 86 ? 4.714 -3.964 -0.007 1.00 97.19 86 VAL A N 1
ATOM 655 C CA . VAL A 1 86 ? 3.992 -3.056 -0.916 1.00 97.19 86 VAL A CA 1
ATOM 656 C C . VAL A 1 86 ? 2.726 -3.707 -1.487 1.00 97.19 86 VAL A C 1
ATOM 658 O O . VAL A 1 86 ? 1.654 -3.103 -1.447 1.00 97.19 86 VAL A O 1
ATOM 661 N N . ILE A 1 87 ? 2.805 -4.958 -1.951 1.00 96.94 87 ILE A N 1
ATOM 662 C CA . ILE A 1 87 ? 1.646 -5.708 -2.466 1.00 96.94 87 ILE A CA 1
ATOM 663 C C . ILE A 1 87 ? 0.570 -5.866 -1.378 1.00 96.94 87 ILE A C 1
ATOM 665 O O . ILE A 1 87 ? -0.617 -5.654 -1.638 1.00 96.94 87 ILE A O 1
ATOM 669 N N . HIS A 1 88 ? 0.969 -6.189 -0.143 1.00 96.19 88 HIS A N 1
ATOM 670 C CA . HIS A 1 88 ? 0.026 -6.278 0.972 1.00 96.19 88 HIS A CA 1
ATOM 671 C C . HIS A 1 88 ? -0.602 -4.928 1.345 1.00 96.19 88 HIS A C 1
ATOM 673 O O . HIS A 1 88 ? -1.757 -4.893 1.768 1.00 96.19 88 HIS A O 1
ATOM 679 N N . CYS A 1 89 ? 0.120 -3.818 1.193 1.00 97.50 89 CYS A N 1
ATOM 680 C CA . CYS A 1 89 ? -0.456 -2.492 1.391 1.00 97.50 89 CYS A CA 1
ATOM 681 C C . CYS A 1 89 ? -1.573 -2.224 0.374 1.00 97.50 89 CYS A C 1
ATOM 683 O O . CYS A 1 89 ? -2.671 -1.835 0.767 1.00 97.50 89 CYS A O 1
ATOM 685 N N . TYR A 1 90 ? -1.343 -2.518 -0.910 1.00 97.69 90 TYR A N 1
ATOM 686 C CA . TYR A 1 90 ? -2.366 -2.347 -1.945 1.00 97.69 90 TYR A CA 1
ATOM 687 C C . TYR A 1 90 ? -3.612 -3.200 -1.702 1.00 97.69 90 TYR A C 1
ATOM 689 O O . TYR A 1 90 ? -4.725 -2.683 -1.785 1.00 97.69 90 TYR A O 1
ATOM 697 N N . ILE A 1 91 ? -3.456 -4.488 -1.369 1.00 95.19 91 ILE A N 1
ATOM 698 C CA . ILE A 1 91 ? -4.630 -5.356 -1.184 1.00 95.19 91 ILE A CA 1
ATOM 699 C C . ILE A 1 91 ? -5.479 -4.923 0.010 1.00 95.19 91 ILE A C 1
ATOM 701 O O . ILE A 1 91 ? -6.700 -5.083 -0.028 1.00 95.19 91 ILE A O 1
ATOM 705 N N . ARG A 1 92 ? -4.834 -4.356 1.038 1.00 96.19 92 ARG A N 1
ATOM 706 C CA . ARG A 1 92 ? -5.514 -3.842 2.221 1.00 96.19 92 ARG A CA 1
ATOM 707 C C . ARG A 1 92 ? -6.197 -2.504 1.959 1.00 96.19 92 ARG A C 1
ATOM 709 O O . ARG A 1 92 ? -7.332 -2.331 2.384 1.00 96.19 92 ARG A O 1
ATOM 716 N N . LEU A 1 93 ? -5.570 -1.598 1.206 1.00 96.06 93 LEU A N 1
ATOM 717 C CA . LEU A 1 93 ? -6.233 -0.374 0.737 1.00 96.06 93 LEU A CA 1
ATOM 718 C C . LEU A 1 93 ? -7.502 -0.702 -0.059 1.00 96.06 93 LEU A C 1
ATOM 720 O O . LEU A 1 93 ? -8.526 -0.059 0.121 1.00 96.06 93 LEU A O 1
ATOM 724 N N . MET A 1 94 ? -7.475 -1.758 -0.874 1.00 94.44 94 MET A N 1
ATOM 725 C CA . MET A 1 94 ? -8.644 -2.227 -1.625 1.00 94.44 94 MET A CA 1
ATOM 726 C C . MET A 1 94 ? -9.780 -2.815 -0.770 1.00 94.44 94 MET A C 1
ATOM 728 O O . MET A 1 94 ? -10.798 -3.214 -1.338 1.00 94.44 94 MET A O 1
ATOM 732 N N . ASP A 1 95 ? -9.626 -2.933 0.549 1.00 94.44 95 ASP A N 1
ATOM 733 C CA . ASP A 1 95 ? -10.747 -3.262 1.436 1.00 94.44 95 ASP A CA 1
ATOM 734 C C . ASP A 1 95 ? -11.600 -2.025 1.778 1.00 94.44 95 ASP A C 1
ATOM 736 O O . ASP A 1 95 ? -12.752 -2.189 2.174 1.00 94.44 95 ASP A O 1
ATOM 740 N N . ASP A 1 96 ? -11.082 -0.801 1.600 1.00 94.44 96 ASP A N 1
ATOM 741 C CA . ASP A 1 96 ? -11.887 0.421 1.690 1.00 94.44 96 ASP A CA 1
ATOM 742 C C . ASP 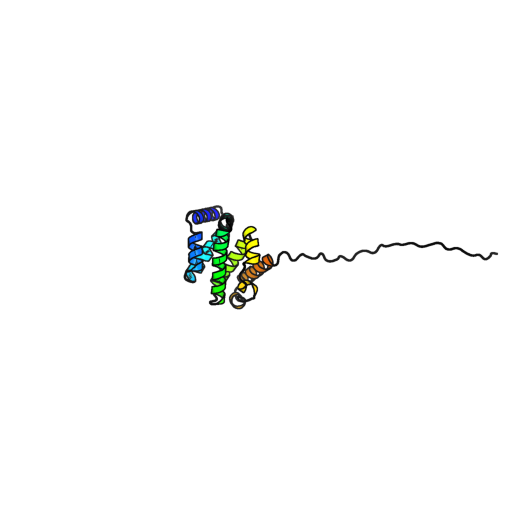A 1 96 ? -12.542 0.711 0.321 1.00 94.44 96 ASP A C 1
ATOM 744 O O . ASP A 1 96 ? -11.838 0.820 -0.688 1.00 94.44 96 ASP A O 1
ATOM 748 N N . PRO A 1 97 ? -13.879 0.860 0.240 1.00 91.94 97 PRO A N 1
ATOM 749 C CA . PRO A 1 97 ? -14.573 1.069 -1.033 1.00 91.94 97 PRO A CA 1
ATOM 750 C C . PRO A 1 97 ? -14.134 2.324 -1.802 1.00 91.94 97 PRO A C 1
ATOM 752 O O . PRO A 1 97 ? -14.156 2.331 -3.035 1.00 91.94 97 PRO A O 1
ATOM 755 N N . ARG A 1 98 ? -13.726 3.387 -1.096 1.00 90.88 98 ARG A N 1
ATOM 756 C CA . ARG A 1 98 ? -13.291 4.655 -1.702 1.00 90.88 98 ARG A CA 1
ATOM 757 C C . ARG A 1 98 ? -11.909 4.481 -2.320 1.00 90.88 98 ARG A C 1
ATOM 759 O O . ARG A 1 98 ? -11.702 4.827 -3.482 1.00 90.88 98 ARG A O 1
ATOM 766 N N . ALA A 1 99 ? -10.993 3.870 -1.571 1.00 94.12 99 ALA A N 1
ATOM 767 C CA . ALA A 1 99 ? -9.657 3.539 -2.057 1.00 94.12 99 ALA A CA 1
ATOM 768 C C . ALA A 1 99 ? -9.700 2.514 -3.201 1.00 94.12 99 ALA A C 1
ATOM 770 O O . ALA A 1 99 ? -8.970 2.659 -4.180 1.00 94.12 99 ALA A O 1
ATOM 771 N N . TYR A 1 100 ? -10.593 1.519 -3.135 1.00 93.50 100 TYR A N 1
ATOM 772 C CA . TYR A 1 100 ? -10.823 0.557 -4.215 1.00 93.50 100 TYR A CA 1
ATOM 773 C C . TYR A 1 100 ? -11.153 1.257 -5.541 1.00 93.50 100 TYR A C 1
ATOM 775 O O . TYR A 1 100 ? -10.536 0.952 -6.564 1.00 93.50 100 TYR A O 1
ATOM 783 N N . ALA A 1 101 ? -12.077 2.225 -5.526 1.00 91.25 101 ALA A N 1
ATOM 784 C CA . ALA A 1 101 ? -12.444 2.986 -6.719 1.00 91.25 101 ALA A CA 1
ATOM 785 C C . ALA A 1 101 ? -11.244 3.743 -7.316 1.00 91.25 101 ALA A C 1
ATOM 787 O O . ALA A 1 101 ? -11.026 3.674 -8.525 1.00 91.25 101 ALA A O 1
ATOM 788 N N . GLY A 1 102 ? -10.428 4.390 -6.477 1.00 90.75 102 GLY A N 1
ATOM 789 C CA . GLY A 1 102 ? -9.210 5.076 -6.922 1.00 90.75 102 GLY A CA 1
ATOM 790 C C . GLY A 1 102 ? -8.131 4.120 -7.446 1.00 90.75 102 GLY A C 1
ATOM 791 O O . GLY A 1 102 ? -7.507 4.370 -8.475 1.00 90.75 102 GLY A O 1
ATOM 792 N N . LEU A 1 103 ? -7.919 2.976 -6.797 1.00 93.06 103 LEU A N 1
ATOM 793 C CA . LEU A 1 103 ? -6.889 2.017 -7.211 1.00 93.06 103 LEU A CA 1
ATOM 794 C C . LEU A 1 103 ? -7.218 1.312 -8.531 1.00 93.06 103 LEU A C 1
ATOM 796 O O . LEU A 1 103 ? -6.297 0.914 -9.246 1.00 93.06 103 LEU A O 1
ATOM 800 N N . ARG A 1 104 ? -8.497 1.206 -8.918 1.00 90.06 104 ARG A N 1
ATOM 801 C CA . ARG A 1 104 ? -8.865 0.689 -10.248 1.00 90.06 104 ARG A CA 1
ATOM 802 C C . ARG A 1 104 ? -8.216 1.491 -11.374 1.00 90.06 104 ARG A C 1
ATOM 804 O O . ARG A 1 104 ? -7.732 0.888 -12.332 1.00 90.06 104 ARG A O 1
ATOM 811 N N . THR A 1 105 ? -8.152 2.813 -11.238 1.00 86.81 105 THR A N 1
ATOM 812 C CA . THR A 1 105 ? -7.566 3.706 -12.245 1.00 86.81 105 THR A CA 1
ATOM 813 C C . THR A 1 105 ? -6.078 3.969 -12.015 1.00 86.81 105 THR A C 1
ATOM 815 O O . THR A 1 105 ? -5.352 4.152 -12.987 1.00 86.81 105 THR A O 1
ATOM 818 N N . HIS A 1 106 ? -5.604 3.938 -10.764 1.00 87.50 106 HIS A N 1
ATOM 819 C CA . HIS A 1 106 ? -4.253 4.394 -10.402 1.00 87.50 106 HIS A CA 1
ATOM 820 C C . HIS A 1 106 ? -3.256 3.296 -9.990 1.00 87.50 106 HIS A C 1
ATOM 822 O O . HIS A 1 106 ? -2.141 3.620 -9.585 1.00 87.50 106 HIS A O 1
ATOM 828 N N . LEU A 1 107 ? -3.597 2.002 -10.079 1.00 93.06 107 LEU A N 1
ATOM 829 C CA . LEU A 1 107 ? -2.613 0.949 -9.790 1.00 93.06 107 LEU A CA 1
ATOM 830 C C . LEU A 1 107 ? -1.441 0.993 -10.801 1.00 93.06 107 LEU A C 1
ATOM 832 O O . LEU A 1 107 ? -1.698 1.037 -12.010 1.00 93.06 107 LEU A O 1
ATOM 836 N N . PRO A 1 108 ? -0.178 0.902 -10.345 1.00 95.50 108 PRO A N 1
ATOM 837 C CA . PRO A 1 108 ? 0.988 0.834 -11.224 1.00 95.50 108 PRO A CA 1
ATOM 838 C C . PRO A 1 108 ? 0.945 -0.338 -12.214 1.00 95.50 108 PRO A C 1
ATOM 840 O O . PRO A 1 108 ? 0.647 -1.475 -11.842 1.00 95.50 108 PRO A O 1
ATOM 843 N N . GLU A 1 109 ? 1.314 -0.083 -13.471 1.00 93.56 109 GLU A N 1
ATOM 844 C CA . GLU A 1 109 ? 1.315 -1.096 -14.538 1.00 93.56 109 GLU A CA 1
ATOM 845 C C . GLU A 1 109 ? 2.302 -2.243 -14.276 1.00 93.56 109 GLU A C 1
ATOM 847 O O . GLU A 1 109 ? 2.001 -3.393 -14.592 1.00 93.56 109 GLU A O 1
ATOM 852 N N . ALA A 1 110 ? 3.429 -1.967 -13.612 1.00 95.62 110 ALA A N 1
ATOM 853 C CA . ALA A 1 110 ? 4.425 -2.980 -13.257 1.00 95.62 110 ALA A CA 1
ATOM 854 C C . ALA A 1 110 ? 3.857 -4.114 -12.377 1.00 95.62 110 ALA A C 1
ATOM 856 O O . ALA A 1 110 ? 4.335 -5.244 -12.428 1.00 95.62 110 ALA A O 1
ATOM 857 N N . LEU A 1 111 ? 2.802 -3.848 -11.593 1.00 95.38 111 LEU A N 1
ATOM 858 C CA . LEU A 1 111 ? 2.104 -4.890 -10.828 1.00 95.38 111 LEU A CA 1
ATOM 859 C C . LEU A 1 111 ? 1.190 -5.768 -11.701 1.00 95.38 111 LEU A C 1
ATOM 861 O O . LEU A 1 111 ? 0.769 -6.830 -11.252 1.00 95.38 111 LEU A O 1
ATOM 865 N N . ARG A 1 112 ? 0.863 -5.336 -12.925 1.00 93.88 112 ARG A N 1
ATOM 866 C CA . ARG A 1 112 ? -0.080 -6.007 -13.836 1.00 93.88 112 ARG A CA 1
ATOM 867 C C . ARG A 1 112 ? 0.604 -6.781 -14.961 1.00 93.88 112 ARG A C 1
ATOM 869 O O . ARG A 1 112 ? 0.068 -7.785 -15.410 1.00 93.88 112 ARG A O 1
ATOM 876 N N . ASN A 1 113 ? 1.755 -6.314 -15.435 1.00 93.56 113 ASN A N 1
ATOM 877 C CA . ASN A 1 113 ? 2.378 -6.790 -16.676 1.00 93.56 113 ASN A CA 1
ATOM 878 C C . ASN A 1 113 ? 3.450 -7.888 -16.483 1.00 93.56 113 ASN A C 1
ATOM 880 O O . ASN A 1 113 ? 4.205 -8.168 -17.410 1.00 93.56 113 ASN A O 1
ATOM 884 N N . GLY A 1 114 ? 3.556 -8.480 -15.289 1.00 92.75 114 GLY A N 1
ATOM 885 C CA . GLY A 1 114 ? 4.536 -9.535 -14.996 1.00 92.75 114 GLY A CA 1
ATOM 886 C C . GLY A 1 114 ? 5.955 -9.043 -14.684 1.00 92.75 114 GLY A C 1
ATOM 887 O O . GLY A 1 114 ? 6.849 -9.869 -14.509 1.00 92.75 114 GLY A O 1
ATOM 888 N N . THR A 1 115 ? 6.183 -7.727 -14.537 1.00 96.44 115 THR A N 1
ATOM 889 C CA . THR A 1 115 ? 7.508 -7.157 -14.180 1.00 96.44 115 THR A CA 1
ATOM 890 C C . THR A 1 115 ? 8.159 -7.872 -12.987 1.00 96.44 115 THR A C 1
ATOM 892 O O . THR A 1 115 ? 9.370 -8.083 -12.961 1.00 96.44 115 THR A O 1
ATOM 895 N N . PHE A 1 116 ? 7.361 -8.290 -12.001 1.00 96.38 116 PHE A N 1
ATOM 896 C CA . PHE A 1 116 ? 7.854 -8.891 -10.763 1.00 96.38 116 PHE A CA 1
ATOM 897 C C . PHE A 1 116 ? 7.854 -10.426 -10.727 1.00 96.38 116 PHE A C 1
ATOM 899 O O . PHE A 1 116 ? 8.161 -10.997 -9.679 1.00 96.38 116 PHE A O 1
ATOM 906 N N . ASP A 1 117 ? 7.564 -11.114 -11.834 1.00 94.25 117 ASP A N 1
ATOM 907 C CA . ASP A 1 117 ? 7.435 -12.580 -11.851 1.00 94.25 117 ASP A CA 1
ATOM 908 C C . ASP A 1 117 ? 8.703 -13.294 -11.366 1.00 94.25 117 ASP A C 1
ATOM 910 O O . ASP A 1 117 ? 8.632 -14.230 -10.568 1.00 94.25 117 ASP A O 1
ATOM 914 N N . ASN A 1 118 ? 9.875 -12.802 -11.779 1.00 92.69 118 ASN A N 1
ATOM 915 C CA . ASN A 1 118 ? 11.164 -13.327 -11.325 1.00 92.69 118 ASN A CA 1
ATOM 916 C C . ASN A 1 118 ? 11.420 -13.031 -9.841 1.00 92.69 118 ASN A C 1
ATOM 918 O O . ASN A 1 118 ? 11.939 -13.883 -9.125 1.00 92.69 118 ASN A O 1
ATOM 922 N N . CYS A 1 119 ? 11.035 -11.841 -9.372 1.00 92.94 119 CYS A N 1
ATOM 923 C CA . CYS A 1 119 ? 11.226 -11.406 -7.986 1.00 92.94 119 CYS A CA 1
ATOM 924 C C . CYS A 1 119 ? 10.364 -12.218 -7.002 1.00 92.94 119 CYS A C 1
ATOM 926 O O . CYS A 1 119 ? 10.764 -12.432 -5.857 1.00 92.94 119 CYS A O 1
ATOM 928 N N . LEU A 1 120 ? 9.202 -12.691 -7.463 1.00 94.38 120 LEU A N 1
ATOM 929 C CA . LEU A 1 120 ? 8.220 -13.447 -6.681 1.00 94.38 120 LEU A CA 1
ATOM 930 C C . LEU A 1 120 ? 8.271 -14.963 -6.912 1.00 94.38 120 LEU A C 1
ATOM 932 O O . LEU A 1 120 ? 7.470 -15.689 -6.326 1.00 94.38 120 LEU A O 1
ATOM 936 N N . ARG A 1 121 ? 9.188 -15.463 -7.751 1.00 93.06 121 ARG A N 1
ATOM 937 C CA . ARG A 1 121 ? 9.268 -16.890 -8.107 1.00 93.06 121 ARG A CA 1
ATOM 938 C C . ARG A 1 121 ? 9.368 -17.798 -6.880 1.00 93.06 121 ARG A C 1
ATOM 940 O O . ARG A 1 121 ? 8.685 -18.816 -6.823 1.00 93.06 121 ARG A O 1
ATOM 947 N N . ASP A 1 122 ? 10.185 -17.395 -5.913 1.00 92.38 122 ASP A N 1
ATOM 948 C CA . ASP A 1 122 ? 10.506 -18.179 -4.718 1.00 92.38 122 ASP A CA 1
ATOM 949 C C . ASP A 1 122 ? 9.649 -17.773 -3.490 1.00 92.38 122 ASP A C 1
ATOM 951 O O . ASP A 1 122 ? 9.845 -18.295 -2.394 1.00 92.38 122 ASP A O 1
ATOM 955 N N . ASP A 1 123 ? 8.667 -16.872 -3.662 1.00 94.06 123 ASP A N 1
ATOM 956 C CA . ASP A 1 123 ? 7.686 -16.479 -2.634 1.00 94.06 123 ASP A CA 1
ATOM 957 C C . ASP A 1 123 ? 6.245 -16.715 -3.142 1.00 94.06 123 ASP A C 1
ATOM 959 O O . ASP A 1 123 ? 5.564 -15.790 -3.608 1.00 94.06 123 ASP A O 1
ATOM 963 N N . PRO A 1 124 ? 5.742 -17.964 -3.060 1.00 92.81 124 PRO A N 1
ATOM 964 C CA . PRO A 1 124 ? 4.414 -18.310 -3.566 1.00 92.81 124 PRO A CA 1
ATOM 965 C C . PRO A 1 124 ? 3.289 -17.586 -2.817 1.00 92.81 124 PRO A C 1
ATOM 967 O O . PRO A 1 124 ? 2.233 -17.333 -3.397 1.00 92.81 124 PRO A O 1
ATOM 970 N N . ALA A 1 125 ? 3.507 -17.212 -1.552 1.00 93.62 125 ALA A N 1
ATOM 971 C CA . ALA A 1 125 ? 2.531 -16.464 -0.772 1.00 93.62 125 ALA A CA 1
ATOM 972 C C . ALA A 1 125 ? 2.384 -15.036 -1.314 1.00 93.62 125 ALA A C 1
ATOM 974 O O . ALA A 1 125 ? 1.267 -14.597 -1.582 1.00 93.62 125 ALA A O 1
ATOM 975 N N . ALA A 1 126 ? 3.494 -14.329 -1.545 1.00 93.56 126 ALA A N 1
ATOM 976 C CA . ALA A 1 126 ? 3.460 -12.994 -2.139 1.00 93.56 126 ALA A CA 1
ATOM 977 C C . ALA A 1 126 ? 2.884 -13.017 -3.564 1.00 93.56 126 ALA A C 1
ATOM 979 O O . ALA A 1 126 ? 2.062 -12.163 -3.908 1.00 93.56 126 ALA A O 1
ATOM 980 N N . LYS A 1 127 ? 3.233 -14.035 -4.364 1.00 95.44 127 LYS A N 1
ATOM 981 C CA . LYS A 1 127 ? 2.643 -14.240 -5.693 1.00 95.44 127 LYS A CA 1
ATOM 982 C C . LYS A 1 127 ? 1.125 -14.430 -5.621 1.00 95.44 127 LYS A C 1
ATOM 984 O O . LYS A 1 127 ? 0.401 -13.791 -6.379 1.00 95.44 127 LYS A O 1
ATOM 989 N N . HIS A 1 128 ? 0.630 -15.251 -4.695 1.00 96.00 128 HIS A N 1
ATOM 990 C CA . HIS A 1 128 ? -0.807 -15.458 -4.500 1.00 96.00 128 HIS A CA 1
ATOM 991 C C . HIS A 1 128 ? -1.537 -14.165 -4.106 1.00 96.00 128 HIS A C 1
ATOM 993 O O . HIS A 1 128 ? -2.615 -13.881 -4.625 1.00 96.00 128 HIS A O 1
ATOM 999 N N . VAL A 1 129 ? -0.945 -13.348 -3.231 1.00 96.12 129 VAL A N 1
ATOM 1000 C CA . VAL A 1 129 ? -1.535 -12.060 -2.837 1.00 96.12 129 VAL A CA 1
ATOM 1001 C C . VAL A 1 129 ? -1.591 -11.094 -4.022 1.00 96.12 129 VAL A C 1
ATOM 1003 O O . VAL A 1 129 ? -2.604 -10.417 -4.189 1.00 96.12 129 VAL A O 1
ATOM 1006 N N . LEU A 1 130 ? -0.560 -11.060 -4.874 1.00 96.25 130 LEU A N 1
ATOM 1007 C CA . LEU A 1 130 ? -0.591 -10.264 -6.103 1.00 96.25 130 LEU A CA 1
ATOM 1008 C C . LEU A 1 130 ? -1.705 -10.728 -7.047 1.00 96.25 130 LEU A C 1
ATOM 1010 O O . LEU A 1 130 ? -2.446 -9.898 -7.558 1.00 96.25 130 LEU A O 1
ATOM 1014 N N . GLN A 1 131 ? -1.879 -12.037 -7.237 1.00 95.38 131 GLN A N 1
ATOM 1015 C CA . GLN A 1 131 ? -2.983 -12.551 -8.056 1.00 95.38 131 GLN A CA 1
ATOM 1016 C C . GLN A 1 131 ? -4.344 -12.143 -7.481 1.00 95.38 131 GLN A C 1
ATOM 1018 O O . GLN A 1 131 ? -5.154 -11.552 -8.185 1.00 95.38 131 GLN A O 1
ATOM 1023 N N . LYS A 1 132 ? -4.548 -12.305 -6.168 1.00 95.25 132 LYS A N 1
ATOM 1024 C CA . LYS A 1 132 ? -5.779 -11.871 -5.491 1.00 95.25 132 LYS A CA 1
ATOM 1025 C C . LYS A 1 132 ? -6.045 -10.365 -5.648 1.00 95.25 132 LYS A C 1
ATOM 1027 O O . LYS A 1 132 ? -7.200 -9.952 -5.751 1.00 95.25 132 LYS A O 1
ATOM 1032 N N . LEU A 1 133 ? -4.997 -9.537 -5.644 1.00 94.75 133 LEU A N 1
ATOM 1033 C CA . LEU A 1 133 ? -5.095 -8.101 -5.920 1.00 94.75 133 LEU A CA 1
ATOM 1034 C C . LEU A 1 133 ? -5.640 -7.852 -7.335 1.00 94.75 133 LEU A C 1
ATOM 1036 O O . LEU A 1 133 ? -6.569 -7.064 -7.504 1.00 94.75 133 LEU A O 1
ATOM 1040 N N . LEU A 1 134 ? -5.084 -8.537 -8.336 1.00 94.19 134 LEU A N 1
ATOM 1041 C CA . LEU A 1 134 ? -5.502 -8.415 -9.733 1.00 94.19 134 LEU A CA 1
ATOM 1042 C C . LEU A 1 134 ? -6.930 -8.940 -9.952 1.00 94.19 134 LEU A C 1
ATOM 1044 O O . LEU A 1 134 ? -7.721 -8.271 -10.616 1.00 94.19 134 LEU A O 1
ATOM 1048 N N . ASP A 1 135 ? -7.303 -10.049 -9.313 1.00 93.19 135 ASP A N 1
ATOM 1049 C CA . ASP A 1 135 ? -8.659 -10.609 -9.365 1.00 93.19 135 ASP A CA 1
ATOM 1050 C C . ASP A 1 135 ? -9.697 -9.626 -8.806 1.00 93.19 135 ASP A C 1
ATOM 1052 O O . ASP A 1 135 ? -10.740 -9.381 -9.417 1.00 93.19 135 ASP A O 1
ATOM 1056 N N . LYS A 1 136 ? -9.391 -8.971 -7.675 1.00 90.62 136 LYS A N 1
ATOM 1057 C CA . LYS A 1 136 ? -10.254 -7.916 -7.122 1.00 90.62 136 LYS A CA 1
ATOM 1058 C C . LYS A 1 136 ? -10.475 -6.768 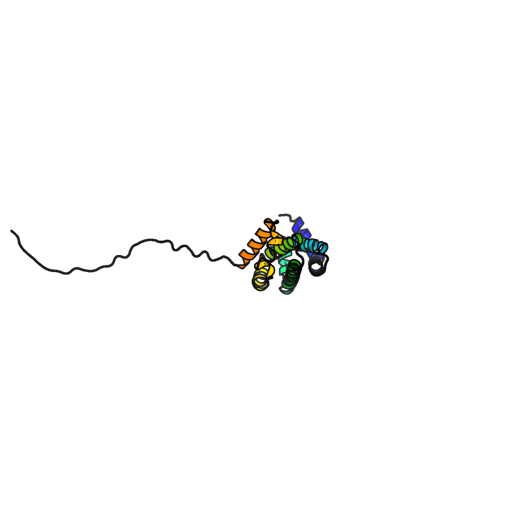-8.119 1.00 90.62 136 LYS A C 1
ATOM 1060 O O . LYS A 1 136 ? -11.534 -6.137 -8.090 1.00 90.62 136 LYS A O 1
ATOM 1065 N N . LEU A 1 137 ? -9.500 -6.462 -8.977 1.00 87.50 137 LEU A N 1
ATOM 1066 C CA . LEU A 1 137 ? -9.593 -5.393 -9.980 1.00 87.50 137 LEU A CA 1
ATOM 1067 C C . LEU A 1 137 ? -10.362 -5.822 -11.232 1.00 87.50 137 LEU A C 1
ATOM 1069 O O . LEU A 1 137 ? -11.118 -5.013 -11.778 1.00 87.50 137 LEU A O 1
ATOM 1073 N N . ALA A 1 138 ? -10.225 -7.082 -11.648 1.00 84.81 138 ALA A N 1
ATOM 1074 C CA . ALA A 1 138 ? -11.005 -7.661 -12.741 1.00 84.81 138 ALA A CA 1
ATOM 1075 C C . ALA A 1 138 ? -12.524 -7.625 -12.461 1.00 84.81 138 ALA A C 1
ATOM 1077 O O . ALA A 1 138 ? -13.327 -7.613 -13.392 1.00 84.81 138 ALA A O 1
ATOM 1078 N N . GLY A 1 139 ? -12.911 -7.491 -11.186 1.00 68.75 139 GLY A N 1
ATOM 1079 C CA . GLY A 1 139 ? -14.299 -7.531 -10.734 1.00 68.75 139 GLY A CA 1
ATOM 1080 C C . GLY A 1 139 ? -14.787 -8.976 -10.624 1.00 68.75 139 GLY A C 1
ATOM 1081 O O . GLY A 1 139 ? -14.085 -9.893 -11.050 1.00 68.75 139 GLY A O 1
ATOM 1082 N N . PRO A 1 140 ? -15.980 -9.218 -10.055 1.00 57.16 140 PRO A N 1
ATOM 1083 C CA . PRO A 1 140 ? -16.624 -10.502 -10.246 1.00 57.16 140 PRO A CA 1
ATOM 1084 C C . PRO A 1 140 ? -16.853 -10.620 -11.749 1.00 57.16 140 PRO A C 1
ATOM 1086 O O . PRO A 1 140 ? -17.725 -9.952 -12.307 1.00 57.16 140 PRO A O 1
ATOM 1089 N N . THR A 1 141 ? -16.030 -11.421 -12.420 1.00 48.78 141 THR A N 1
ATOM 1090 C CA . THR A 1 141 ? -16.386 -11.980 -13.712 1.00 48.78 141 THR A CA 1
ATOM 1091 C C . THR A 1 141 ? -17.779 -12.539 -13.513 1.00 48.78 141 THR A C 1
ATOM 1093 O O . THR A 1 141 ? -17.981 -13.463 -12.725 1.00 48.78 141 THR A O 1
ATOM 1096 N N . GLY A 1 142 ? -18.764 -11.870 -14.115 1.00 44.28 142 GLY A N 1
ATOM 1097 C CA . GLY A 1 142 ? -20.133 -12.327 -14.097 1.00 44.28 142 GLY A CA 1
ATOM 1098 C C . GLY A 1 142 ? -20.091 -13.783 -14.511 1.00 44.28 142 GLY A C 1
ATOM 1099 O O . GLY A 1 142 ? -19.724 -14.093 -15.644 1.00 44.28 142 GLY A O 1
ATOM 1100 N N . GLY A 1 143 ? -20.401 -14.669 -13.566 1.00 40.69 143 GLY A N 1
ATOM 1101 C CA . GLY A 1 143 ? -20.803 -16.013 -13.902 1.00 40.69 143 GLY A CA 1
ATOM 1102 C C . GLY A 1 143 ? -21.988 -15.837 -14.828 1.00 40.69 143 GLY A C 1
ATOM 1103 O O . GLY A 1 143 ? -23.087 -15.522 -14.377 1.00 40.69 143 GLY A O 1
ATOM 1104 N N . ALA A 1 144 ? -21.750 -15.954 -16.132 1.00 41.69 144 ALA A N 1
ATOM 1105 C CA . ALA A 1 144 ? -22.817 -16.240 -17.056 1.00 41.69 144 ALA A CA 1
ATOM 1106 C C . ALA A 1 144 ? -23.468 -17.520 -16.514 1.00 41.69 144 ALA A C 1
ATOM 1108 O O . ALA A 1 144 ? -22.766 -18.524 -16.349 1.00 41.69 144 ALA A O 1
ATOM 1109 N N . PRO A 1 145 ? -24.765 -17.505 -16.165 1.00 44.44 145 PRO A N 1
ATOM 1110 C CA . PRO A 1 145 ? -25.454 -18.737 -15.855 1.00 44.44 145 PRO A CA 1
ATOM 1111 C C . PRO A 1 145 ? -25.323 -19.620 -17.091 1.00 44.44 145 PRO A C 1
ATOM 1113 O O . PRO A 1 145 ? -25.626 -19.182 -18.204 1.00 44.44 145 PRO A O 1
ATOM 1116 N N . HIS A 1 146 ? -24.846 -20.848 -16.898 1.00 55.34 146 HIS A N 1
ATOM 1117 C CA . HIS A 1 146 ? -25.016 -21.903 -17.883 1.00 55.34 146 HIS A CA 1
ATOM 1118 C C . HIS A 1 146 ? -26.452 -21.832 -18.424 1.00 55.34 146 HIS A C 1
ATOM 1120 O O . HIS A 1 146 ? -27.388 -21.831 -17.617 1.00 55.34 146 HIS A O 1
ATOM 1126 N N . PRO A 1 147 ? -26.670 -21.782 -19.750 1.00 52.62 147 PRO A N 1
ATOM 1127 C CA . PRO A 1 147 ? -27.995 -22.030 -20.271 1.00 52.62 147 PRO A CA 1
ATOM 1128 C C . PRO A 1 147 ? -28.300 -23.499 -19.976 1.00 52.62 147 PRO A C 1
ATOM 1130 O O . PRO A 1 147 ? -27.795 -24.399 -20.645 1.00 52.62 147 PRO A O 1
ATOM 1133 N N . CYS A 1 148 ? -29.072 -23.742 -18.916 1.00 46.59 148 CYS A N 1
ATOM 1134 C CA . CYS A 1 148 ? -29.712 -25.025 -18.672 1.00 46.59 148 CYS A CA 1
ATOM 1135 C C . CYS A 1 148 ? -30.510 -25.401 -19.929 1.00 46.59 148 CYS A C 1
ATOM 1137 O O . CYS A 1 148 ? -31.388 -24.630 -20.328 1.00 46.59 148 CYS A O 1
ATOM 1139 N N . PRO A 1 149 ? -30.268 -26.561 -20.558 1.00 66.94 149 PRO A N 1
ATOM 1140 C CA . PRO A 1 149 ? -31.166 -27.054 -21.579 1.00 66.94 149 PRO A CA 1
ATOM 1141 C C . PRO A 1 149 ? -32.331 -27.772 -20.896 1.00 66.94 149 PRO A C 1
ATOM 1143 O O . PRO A 1 149 ? -32.154 -28.816 -20.271 1.00 66.94 149 PRO A O 1
ATOM 1146 N N . GLY A 1 150 ? -33.540 -27.234 -21.037 1.00 46.31 150 GLY A N 1
ATOM 1147 C CA . GLY A 1 150 ? -34.760 -28.009 -20.827 1.00 46.31 150 GLY A CA 1
ATOM 1148 C C . GLY A 1 150 ? -36.038 -27.168 -20.776 1.00 46.31 150 GLY A C 1
ATOM 1149 O O . GLY A 1 150 ? -35.962 -25.970 -20.513 1.00 46.31 150 GLY A O 1
ATOM 1150 N N . PRO A 1 151 ? -37.224 -27.786 -20.919 1.00 54.72 151 PRO A N 1
ATOM 1151 C CA . PRO A 1 151 ? -37.559 -28.982 -21.688 1.00 54.72 151 PRO A CA 1
ATOM 1152 C C . PRO A 1 151 ? -38.578 -28.677 -22.806 1.00 54.72 151 PRO A C 1
ATOM 1154 O O . PRO A 1 151 ? -39.226 -27.634 -22.848 1.00 54.72 151 PRO A O 1
ATOM 1157 N N . ALA A 1 152 ? -38.715 -29.627 -23.728 1.00 59.59 152 ALA A N 1
ATOM 1158 C CA . ALA A 1 152 ? -39.701 -29.616 -24.798 1.00 59.59 152 ALA A CA 1
ATOM 1159 C C . ALA A 1 152 ? -41.144 -29.495 -24.272 1.00 59.59 152 ALA A C 1
ATOM 1161 O O . ALA A 1 152 ? -41.580 -30.332 -23.488 1.00 59.59 152 ALA A O 1
ATOM 1162 N N . ALA A 1 153 ? -41.901 -28.517 -24.776 1.00 58.09 153 ALA A N 1
ATOM 1163 C CA . ALA A 1 153 ? -43.356 -28.596 -24.930 1.00 58.09 153 ALA A CA 1
ATOM 1164 C C . ALA A 1 153 ? -43.856 -27.421 -25.787 1.00 58.09 153 ALA A C 1
ATOM 1166 O O . ALA A 1 153 ? -43.853 -26.274 -25.353 1.00 58.09 153 ALA A O 1
ATOM 1167 N N . GLY A 1 154 ? -44.314 -27.712 -27.005 1.00 46.31 154 GLY A N 1
ATOM 1168 C CA . GLY A 1 154 ? -44.900 -26.727 -27.914 1.00 46.31 154 GLY A CA 1
ATOM 1169 C C . GLY A 1 154 ? -45.833 -27.403 -28.908 1.00 46.31 154 GLY A C 1
ATOM 1170 O O . GLY A 1 154 ? -45.460 -27.703 -30.034 1.00 46.31 154 GLY A O 1
ATOM 1171 N N . ARG A 1 155 ? -47.039 -27.709 -28.436 1.00 54.81 155 ARG A N 1
ATOM 1172 C CA . ARG A 1 155 ? -48.149 -28.345 -29.151 1.00 54.81 155 ARG A CA 1
ATOM 1173 C C . ARG A 1 155 ? -48.846 -27.294 -30.032 1.00 54.81 155 ARG A C 1
ATOM 1175 O O . ARG A 1 155 ? -49.281 -26.280 -29.500 1.00 54.81 155 ARG A O 1
ATOM 1182 N N . SER A 1 1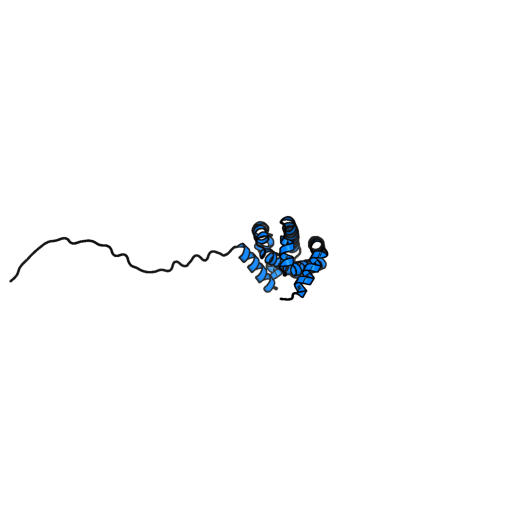56 ? -49.006 -27.541 -31.334 1.00 52.53 156 SER A N 1
ATOM 1183 C CA . SER A 1 156 ? -49.890 -26.763 -32.228 1.00 52.53 156 SER A CA 1
ATOM 1184 C C . SER A 1 156 ? -50.374 -27.687 -33.357 1.00 52.53 156 SER A C 1
ATOM 1186 O O . SER A 1 156 ? -49.550 -28.282 -34.038 1.00 52.53 156 SER A O 1
ATOM 1188 N N . HIS A 1 157 ? -51.630 -28.144 -33.332 1.00 57.84 157 HIS A N 1
ATOM 1189 C CA . HIS A 1 157 ? -52.834 -27.558 -33.955 1.00 57.84 157 HIS A CA 1
ATOM 1190 C C . HIS A 1 157 ? -52.900 -27.661 -35.490 1.00 57.84 157 HIS A C 1
ATOM 1192 O O . HIS A 1 157 ? -52.069 -27.108 -36.199 1.00 57.84 157 HIS A O 1
ATOM 1198 N N . GLY A 1 158 ? -53.989 -28.288 -35.961 1.00 42.56 158 GLY A N 1
ATOM 1199 C CA . GLY A 1 158 ? -54.505 -28.268 -37.338 1.00 42.56 158 GLY A CA 1
ATOM 1200 C C . GLY A 1 158 ? -54.723 -29.686 -37.875 1.00 42.56 158 GLY A C 1
ATOM 1201 O O . GLY A 1 158 ? -53.793 -30.476 -37.881 1.00 42.56 158 GLY A O 1
ATOM 1202 N N . GLY A 1 159 ? -55.896 -30.139 -38.312 1.00 42.59 159 GLY A N 1
ATOM 1203 C CA . GLY A 1 159 ? -57.259 -29.613 -38.447 1.00 42.59 159 GLY A CA 1
ATOM 1204 C C . GLY A 1 159 ? -58.119 -30.762 -39.031 1.00 42.59 159 GLY A C 1
ATOM 1205 O O . GLY A 1 159 ? -57.539 -31.748 -39.490 1.00 42.59 159 GLY A O 1
ATOM 1206 N N . PRO A 1 160 ? -59.464 -30.722 -39.019 1.00 59.12 160 PRO A N 1
ATOM 1207 C CA . PRO A 1 160 ? -60.258 -31.760 -39.668 1.00 59.12 160 PRO A CA 1
ATOM 1208 C C . PRO A 1 160 ? -60.593 -31.353 -41.110 1.00 59.12 160 PRO A C 1
ATOM 1210 O O . PRO A 1 160 ? -61.127 -30.270 -41.345 1.00 59.12 160 PRO A O 1
ATOM 1213 N N . ALA A 1 161 ? -60.320 -32.233 -42.073 1.00 53.91 161 ALA A N 1
ATOM 1214 C CA . ALA A 1 161 ? -60.842 -32.135 -43.433 1.00 53.91 161 ALA A CA 1
ATOM 1215 C C . ALA A 1 161 ? -61.465 -33.480 -43.841 1.00 53.91 161 ALA A C 1
ATOM 1217 O O . ALA A 1 161 ? -60.917 -34.545 -43.574 1.00 53.91 161 ALA A O 1
ATOM 1218 N N . GLN A 1 162 ? -62.669 -33.370 -44.397 1.00 52.53 162 GLN A N 1
ATOM 1219 C CA . GLN A 1 162 ? -63.677 -34.398 -44.659 1.00 52.53 162 GLN A CA 1
ATOM 1220 C C . GLN A 1 162 ? -63.408 -35.299 -45.885 1.00 52.53 162 GLN A C 1
ATOM 1222 O O . GLN A 1 162 ? -62.559 -34.992 -46.715 1.00 52.53 162 GLN A O 1
ATOM 1227 N N . ALA A 1 163 ? -64.329 -36.271 -46.033 1.00 47.66 163 ALA A N 1
ATOM 1228 C CA . ALA A 1 163 ? -64.770 -37.007 -47.233 1.00 47.66 163 ALA A CA 1
ATOM 1229 C C . ALA A 1 163 ? -63.898 -38.220 -47.627 1.00 47.66 163 ALA A C 1
ATOM 1231 O O . ALA A 1 163 ? -62.685 -38.120 -47.673 1.00 47.66 163 ALA A O 1
ATOM 1232 N N . GLY A 1 164 ? -64.423 -39.417 -47.915 1.00 46.19 164 GLY A N 1
ATOM 1233 C CA . GLY A 1 164 ? -65.775 -39.842 -48.295 1.00 46.19 164 GLY A CA 1
ATOM 1234 C C . GLY A 1 164 ? -65.936 -41.382 -48.218 1.00 46.19 164 GLY A C 1
ATOM 1235 O O . GLY A 1 164 ? -65.100 -42.041 -47.604 1.00 46.19 164 GLY A O 1
ATOM 1236 N N . PRO A 1 165 ? -67.017 -41.961 -48.779 1.00 72.50 165 PRO A N 1
ATOM 1237 C CA . PRO A 1 165 ? -67.664 -43.180 -48.273 1.00 72.50 165 PRO A CA 1
ATOM 1238 C C . PRO A 1 165 ? -67.438 -44.422 -49.149 1.00 72.50 165 PRO A C 1
ATOM 1240 O O . PRO A 1 165 ? -67.182 -44.280 -50.341 1.00 72.50 165 PRO A O 1
ATOM 1243 N N . SER A 1 166 ? -67.616 -45.631 -48.600 1.00 50.59 166 SER A N 1
ATOM 1244 C CA . SER A 1 166 ? -68.112 -46.838 -49.312 1.00 50.59 166 SER A CA 1
ATOM 1245 C C . SER A 1 166 ? -68.133 -48.040 -48.351 1.00 50.59 166 SER A C 1
ATOM 1247 O O . SER A 1 166 ? -67.107 -48.443 -47.825 1.00 50.59 166 SER A O 1
ATOM 1249 N N . HIS A 1 167 ? -69.320 -48.476 -47.931 1.00 53.78 167 HIS A N 1
ATOM 1250 C CA . HIS A 1 167 ? -70.058 -49.634 -48.461 1.00 53.78 167 HIS A CA 1
ATOM 1251 C C . HIS A 1 167 ? -69.893 -50.893 -47.587 1.00 53.78 167 HIS A C 1
ATOM 1253 O O . HIS A 1 167 ? -68.828 -51.490 -47.500 1.00 53.78 167 HIS A O 1
ATOM 1259 N N . THR A 1 168 ? -71.008 -51.292 -46.985 1.00 44.84 168 THR A N 1
ATOM 1260 C CA . THR A 1 168 ? -71.358 -52.653 -46.552 1.00 44.84 168 THR A CA 1
ATOM 1261 C C . THR A 1 168 ? -72.723 -52.984 -47.173 1.00 44.84 168 THR A C 1
ATOM 1263 O O . THR A 1 168 ? -73.402 -52.057 -47.638 1.00 44.84 168 THR A O 1
ATOM 1266 N N . PRO A 1 169 ? -73.190 -54.242 -47.149 1.00 67.50 169 PRO A N 1
ATOM 1267 C CA . PRO A 1 169 ? -72.536 -55.473 -46.695 1.00 67.50 169 PRO A CA 1
ATOM 1268 C C . PRO A 1 169 ? -72.143 -56.431 -47.830 1.00 67.50 169 PRO A C 1
ATOM 1270 O O . PRO A 1 169 ? -72.676 -56.297 -48.954 1.00 67.50 169 PRO A O 1
#